Protein AF-A0AAD6P4M3-F1 (afdb_monomer)

Organism: NCBI:txid889485

Solvent-accessible surface area (backbone atoms only — not comparable to full-atom values): 11064 Å² total; per-residue (Å²): 114,67,67,62,54,52,53,52,53,38,69,72,50,82,44,98,56,41,86,47,61,73,49,72,47,80,55,94,91,50,79,46,81,41,59,78,86,68,90,78,68,51,70,60,36,45,69,75,36,91,44,28,85,70,54,80,66,44,72,70,54,47,51,52,50,53,53,39,46,52,58,30,56,60,67,68,49,65,73,91,46,72,86,69,68,59,66,70,59,52,52,42,50,51,54,53,49,50,44,60,64,42,91,52,71,90,71,33,66,52,76,67,53,48,50,42,50,67,72,56,78,44,61,66,62,52,51,52,60,75,65,32,71,93,75,47,77,77,77,84,74,81,86,83,70,96,76,88,78,82,81,84,80,89,74,82,83,72,93,75,76,97,73,91,81,88,80,90,132

InterPro domains:
  IPR001245 Serine-threonine/tyrosine-protein kinase, catalytic domain [PF07714] (2-78)
  IPR011009 Protein kinase-like domain superfamily [SSF56112] (2-79)
  IPR047117 Proline-rich receptor-like protein kinase PERK1-13-like [PTHR47982] (2-76)

Foldseek 3Di:
DVLVVVCVLLQVFDDPLDWHWPDWDDPDPDTGTDTDDDPVDDPLCCCPNPNVVVPPCDPVNVVVNVVSVVVRVCSSPDVVCVSVDDPVLVLLVVLLVDQCPDPDPVSRDDPVVSVCSNVVVCVPVSVVSVVDPVPDNDPPDPPPDDDDDDPDDPDDPDDDDDDDDDDDD

Secondary structure (DSSP, 8-state):
-HHHHHHHHHHH---TTSPPEEEEE-STT--EEEE---TT--HHHHHTSTTGGGT-S-HHHHHHHHHHHHHHHHTTS-GGGTT-S-HHHHHHHHHHHHHHT-SSGGGSPPHHHHHHHHHT--HHHHHHHHT-TTSSPPP------------------------------

Nearest PDB structures (foldseek):
  3qgw-assembly2_B  TM=8.856E-01  e=4.074E-02  Homo sapiens
  2zva-assembly1_A  TM=7.979E-01  e=1.456E-01  Mus musculus
  4eqm-assembly3_C  TM=8.310E-01  e=4.372E-01  Staphylococcus aureus subsp. aureus N315
  6bke-assembly1_A  TM=5.263E-01  e=3.425E-02  Homo sapiens
  7n4r-assembly1_A  TM=5.397E-01  e=6.109E-02  Homo sapiens

Structure (mmCIF, N/CA/C/O backbone):
data_AF-A0AAD6P4M3-F1
#
_entry.id   AF-A0AAD6P4M3-F1
#
loop_
_atom_site.group_PDB
_atom_site.id
_atom_site.type_symbol
_atom_site.label_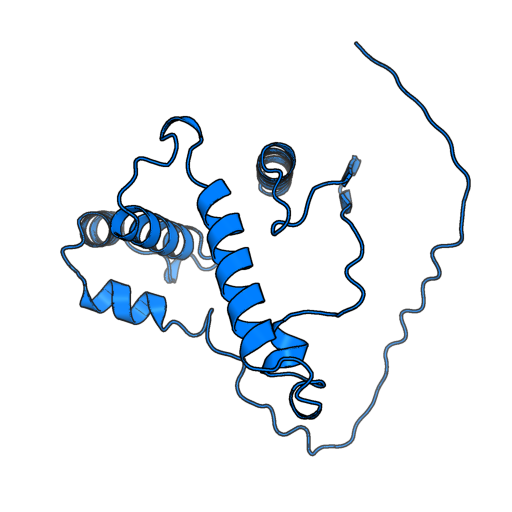atom_id
_atom_site.label_alt_id
_atom_site.label_comp_id
_atom_site.label_asym_id
_atom_site.label_entity_id
_atom_site.label_seq_id
_atom_site.pdbx_PDB_ins_code
_atom_site.Cartn_x
_atom_site.Cartn_y
_atom_site.Cartn_z
_atom_site.occupancy
_atom_site.B_iso_or_equiv
_atom_site.auth_seq_id
_atom_site.auth_comp_id
_atom_site.auth_asym_id
_atom_site.auth_atom_id
_atom_site.pdbx_PDB_model_num
ATOM 1 N N . MET A 1 1 ? -7.870 -14.567 14.364 1.00 59.72 1 MET A N 1
ATOM 2 C CA . MET A 1 1 ? -8.459 -13.212 14.262 1.00 59.72 1 MET A CA 1
ATOM 3 C C . MET A 1 1 ? -7.972 -12.513 12.998 1.00 59.72 1 MET A C 1
ATOM 5 O O . MET A 1 1 ? -8.803 -11.966 12.292 1.00 59.72 1 MET A O 1
ATOM 9 N N . GLU A 1 2 ? -6.683 -12.624 12.667 1.00 80.88 2 GLU A N 1
ATOM 10 C CA . GLU A 1 2 ? -6.036 -12.012 11.488 1.00 80.88 2 GLU A CA 1
ATOM 11 C C . GLU A 1 2 ? -6.797 -12.206 10.167 1.00 80.88 2 GLU A C 1
ATOM 13 O O . GLU A 1 2 ? -7.164 -11.221 9.539 1.00 80.88 2 GLU A O 1
ATOM 18 N N . PHE A 1 3 ? -7.166 -13.442 9.809 1.00 88.38 3 PHE A N 1
ATOM 19 C CA . PHE A 1 3 ? -7.888 -13.707 8.554 1.00 88.38 3 PHE A CA 1
ATOM 20 C C . PHE A 1 3 ? -9.223 -12.954 8.417 1.00 88.38 3 PHE A C 1
ATOM 22 O O . PHE A 1 3 ? -9.560 -12.466 7.345 1.00 88.38 3 PHE A O 1
ATOM 29 N N . ALA A 1 4 ? -10.010 -12.866 9.494 1.00 87.12 4 ALA A N 1
ATOM 30 C CA . ALA A 1 4 ? -11.318 -12.211 9.436 1.00 87.12 4 ALA A CA 1
ATOM 31 C C . ALA A 1 4 ? -11.175 -10.698 9.217 1.00 87.12 4 ALA A C 1
ATOM 33 O O . ALA A 1 4 ? -11.942 -10.115 8.456 1.00 87.12 4 ALA A O 1
ATOM 34 N N . VAL A 1 5 ? -10.166 -10.093 9.851 1.00 86.81 5 VAL A N 1
ATOM 35 C CA . VAL A 1 5 ? -9.824 -8.677 9.673 1.00 86.81 5 VAL A CA 1
ATOM 36 C C . VAL A 1 5 ? -9.345 -8.424 8.246 1.00 86.81 5 VAL A C 1
ATOM 38 O O . VAL A 1 5 ? -9.808 -7.486 7.603 1.00 86.81 5 VAL A O 1
ATOM 41 N N . GLU A 1 6 ? -8.470 -9.282 7.723 1.00 87.31 6 GLU A N 1
ATOM 42 C CA . GLU A 1 6 ? -7.967 -9.170 6.355 1.00 87.31 6 GLU A CA 1
ATOM 43 C C . GLU A 1 6 ? -9.099 -9.256 5.322 1.00 87.31 6 GLU A C 1
ATOM 45 O O . GLU A 1 6 ? -9.220 -8.380 4.466 1.00 87.31 6 GLU A O 1
ATOM 50 N N . VAL A 1 7 ? -9.992 -10.246 5.445 1.00 91.12 7 VAL A N 1
ATOM 51 C CA . VAL A 1 7 ? -11.167 -10.379 4.568 1.00 91.12 7 VAL A CA 1
ATOM 52 C C . VAL A 1 7 ? -12.086 -9.160 4.670 1.00 91.12 7 VAL A C 1
ATOM 54 O O . VAL A 1 7 ? -12.571 -8.686 3.643 1.00 91.12 7 VAL A O 1
ATOM 57 N N . GLU A 1 8 ? -12.320 -8.627 5.873 1.00 88.38 8 GLU A N 1
ATOM 58 C CA . GLU A 1 8 ? -13.140 -7.425 6.054 1.00 88.38 8 GLU A CA 1
ATOM 59 C C . GLU A 1 8 ? -12.532 -6.214 5.332 1.00 88.38 8 GLU A C 1
ATOM 61 O O . GLU A 1 8 ? -13.237 -5.517 4.599 1.00 88.38 8 GLU A O 1
ATOM 66 N N . ILE A 1 9 ? -11.230 -5.975 5.499 1.00 83.62 9 ILE A N 1
ATOM 67 C CA . ILE A 1 9 ? -10.528 -4.855 4.860 1.00 83.62 9 ILE A CA 1
ATOM 68 C C . ILE A 1 9 ? -10.567 -5.013 3.335 1.00 83.62 9 ILE A C 1
ATOM 70 O O . ILE A 1 9 ? -11.014 -4.106 2.628 1.00 83.62 9 ILE A O 1
ATOM 74 N N . LEU A 1 10 ? -10.177 -6.185 2.827 1.00 87.50 10 LEU A N 1
ATOM 75 C CA . LEU A 1 10 ? -10.141 -6.479 1.393 1.00 87.50 10 LEU A CA 1
ATOM 76 C C . LEU A 1 10 ? -11.530 -6.431 0.732 1.00 87.50 10 LEU A C 1
ATOM 78 O O . LEU A 1 10 ? -11.636 -6.145 -0.460 1.00 87.50 10 LEU A O 1
ATOM 82 N N . ALA A 1 11 ? -12.607 -6.687 1.480 1.00 86.62 11 ALA A N 1
ATOM 83 C CA . ALA A 1 11 ? -13.974 -6.587 0.971 1.00 86.62 11 ALA A CA 1
ATOM 84 C C . ALA A 1 11 ? -14.470 -5.137 0.831 1.00 86.62 11 ALA A C 1
ATOM 86 O O . ALA A 1 11 ? -15.355 -4.868 0.011 1.00 86.62 11 ALA A O 1
ATOM 87 N N . ARG A 1 12 ? -13.934 -4.207 1.633 1.00 83.75 12 ARG A N 1
ATOM 88 C CA . ARG A 1 12 ? -14.386 -2.806 1.689 1.00 83.75 12 ARG A CA 1
ATOM 89 C C . ARG A 1 12 ? -13.692 -1.919 0.664 1.00 83.75 12 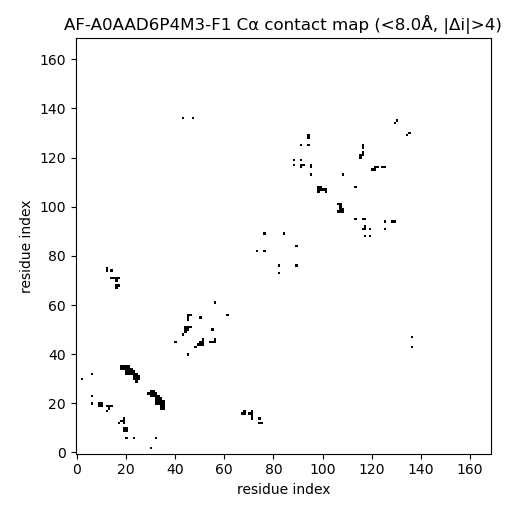ARG A C 1
ATOM 91 O O . ARG A 1 12 ? -14.287 -0.935 0.231 1.00 83.75 12 ARG A O 1
ATOM 98 N N . VAL A 1 13 ? -12.475 -2.268 0.262 1.00 82.75 13 VAL A N 1
ATOM 99 C CA . VAL A 1 13 ? -11.651 -1.435 -0.615 1.00 82.75 13 VAL A CA 1
ATOM 100 C C . VAL A 1 13 ? -11.727 -1.933 -2.057 1.00 82.75 13 VAL A C 1
ATOM 102 O O . VAL A 1 13 ? -11.485 -3.104 -2.342 1.00 82.75 13 VAL A O 1
ATOM 105 N N . ARG A 1 14 ? -12.063 -1.039 -2.994 1.00 84.50 14 ARG A N 1
ATOM 106 C CA . ARG A 1 14 ? -12.084 -1.336 -4.433 1.00 84.50 14 ARG A CA 1
ATOM 107 C C . ARG A 1 14 ? -11.422 -0.212 -5.209 1.00 84.50 14 ARG A C 1
ATOM 109 O O . ARG A 1 14 ? -12.009 0.849 -5.382 1.00 84.50 14 ARG A O 1
ATOM 116 N N . HIS A 1 15 ? -10.230 -0.476 -5.727 1.00 88.69 15 HIS A N 1
ATOM 117 C CA . HIS A 1 15 ? -9.477 0.487 -6.520 1.00 88.69 15 HIS A CA 1
ATOM 118 C C . HIS A 1 15 ? -8.764 -0.212 -7.680 1.00 88.69 15 HIS A C 1
ATOM 120 O O . HIS A 1 15 ? -8.329 -1.351 -7.547 1.00 88.69 15 HIS A O 1
ATOM 126 N N . LYS A 1 16 ? -8.599 0.476 -8.816 1.00 89.50 16 LYS A N 1
ATOM 127 C CA . LYS A 1 16 ? -7.938 -0.077 -10.018 1.00 89.50 16 LYS A CA 1
ATOM 128 C C . LYS A 1 16 ? -6.468 -0.471 -9.778 1.00 89.50 16 LYS A C 1
ATOM 130 O O . LYS A 1 16 ? -5.928 -1.292 -10.508 1.00 89.50 16 LYS A O 1
ATOM 135 N N . ASN A 1 17 ? -5.830 0.132 -8.772 1.00 90.25 17 ASN A N 1
ATOM 136 C CA . ASN A 1 17 ? -4.445 -0.130 -8.365 1.00 90.25 17 ASN A CA 1
ATOM 137 C C . ASN A 1 17 ? -4.333 -0.892 -7.036 1.00 90.25 17 ASN A C 1
ATOM 139 O O . ASN A 1 17 ? -3.251 -0.941 -6.463 1.00 90.25 17 ASN A O 1
ATOM 143 N N . LEU A 1 18 ? -5.430 -1.472 -6.541 1.00 88.62 18 LEU A N 1
ATOM 144 C CA . LEU A 1 18 ? -5.414 -2.373 -5.391 1.00 88.62 18 LEU A CA 1
ATOM 145 C C . LEU A 1 18 ? -5.977 -3.733 -5.790 1.00 88.62 18 LEU A C 1
ATOM 147 O O . LEU A 1 18 ? -6.936 -3.835 -6.559 1.00 88.62 18 LEU A O 1
ATOM 151 N N . LEU A 1 19 ? -5.375 -4.790 -5.252 1.00 88.00 19 LEU A N 1
ATOM 152 C CA . LEU A 1 19 ? -5.836 -6.145 -5.498 1.00 88.00 19 LEU A CA 1
ATOM 153 C C . LEU A 1 19 ? -7.242 -6.312 -4.915 1.00 88.00 19 LEU A C 1
ATOM 155 O O . LEU A 1 19 ? -7.457 -6.144 -3.718 1.00 88.00 19 LEU A O 1
ATOM 159 N N . SER A 1 20 ? -8.207 -6.616 -5.777 1.00 86.12 20 SER A N 1
ATOM 160 C CA . SER A 1 20 ? -9.605 -6.755 -5.375 1.00 86.12 20 SER A CA 1
ATOM 161 C C . SER A 1 20 ? -9.913 -8.192 -4.962 1.00 86.12 20 SER A C 1
ATOM 163 O O . SER A 1 20 ? -9.635 -9.135 -5.708 1.00 86.12 20 SER A O 1
ATOM 165 N N . LEU A 1 21 ? -10.549 -8.356 -3.801 1.00 91.56 21 LEU A N 1
ATOM 166 C CA . LEU A 1 21 ? -11.041 -9.648 -3.333 1.00 91.56 21 LEU A CA 1
ATOM 167 C C . LEU A 1 21 ? -12.114 -10.197 -4.283 1.00 91.56 21 LEU A C 1
ATOM 169 O O . LEU A 1 21 ? -13.130 -9.543 -4.532 1.00 91.56 21 LEU A O 1
ATOM 173 N N . ARG A 1 22 ? -11.919 -11.423 -4.779 1.00 91.62 22 ARG A N 1
ATOM 174 C CA . ARG A 1 22 ? -12.935 -12.172 -5.538 1.00 91.62 22 ARG A CA 1
ATOM 175 C C . ARG A 1 22 ? -13.770 -13.074 -4.634 1.00 91.62 22 ARG A C 1
ATOM 177 O O . ARG A 1 22 ? -14.967 -13.219 -4.872 1.00 91.62 22 ARG A O 1
ATOM 184 N N . GLY A 1 23 ? -13.159 -13.656 -3.606 1.00 93.81 23 GLY A N 1
ATOM 185 C CA . GLY A 1 23 ? -13.831 -14.514 -2.633 1.00 93.81 23 GLY A CA 1
ATOM 186 C C . GLY A 1 23 ? -12.877 -15.005 -1.551 1.00 93.81 23 GLY A C 1
ATOM 187 O O . GLY A 1 23 ? -11.682 -14.734 -1.602 1.00 93.81 23 GLY A O 1
ATOM 188 N N . TYR A 1 24 ? -13.402 -15.732 -0.571 1.00 95.25 24 TYR A N 1
ATOM 189 C CA . TYR A 1 24 ? -12.606 -16.344 0.488 1.00 95.25 24 TYR A CA 1
ATOM 190 C C . TYR A 1 24 ? -13.208 -17.698 0.889 1.00 95.25 24 TYR A C 1
ATOM 192 O O . TYR A 1 24 ? -14.405 -17.921 0.700 1.00 95.25 24 TYR A O 1
ATOM 200 N N . CYS A 1 25 ? -12.387 -18.588 1.445 1.00 94.06 25 CYS A N 1
ATOM 201 C CA . CYS A 1 25 ? -12.818 -19.834 2.078 1.00 94.06 25 CYS A CA 1
ATOM 202 C C . CYS A 1 25 ? -12.411 -19.822 3.553 1.00 94.06 25 CYS A C 1
ATOM 204 O O . CYS A 1 25 ? -11.271 -19.492 3.885 1.00 94.06 25 CYS A O 1
ATOM 206 N N . ALA A 1 26 ? -13.351 -20.178 4.427 1.00 93.81 26 ALA A N 1
ATOM 207 C CA . ALA A 1 26 ? -13.139 -20.299 5.863 1.00 93.81 26 ALA A CA 1
ATOM 208 C C . ALA A 1 26 ? -13.842 -21.558 6.387 1.00 93.81 26 ALA A C 1
ATOM 210 O O . ALA A 1 26 ? -14.829 -21.472 7.118 1.00 93.81 26 ALA A O 1
ATOM 211 N N . GLU A 1 27 ? -13.353 -22.727 5.977 1.00 93.56 27 GLU A N 1
ATOM 212 C CA . GLU A 1 27 ? -13.889 -24.026 6.386 1.00 93.56 27 GLU A CA 1
ATOM 213 C C . GLU A 1 27 ? -12.885 -24.757 7.286 1.00 93.56 27 GLU A C 1
ATOM 215 O O . GLU A 1 27 ? -11.707 -24.887 6.962 1.00 93.56 27 GLU A O 1
ATOM 220 N N . GLY A 1 28 ? -13.325 -25.194 8.470 1.00 91.50 28 GLY A N 1
ATOM 221 C CA . GLY A 1 28 ? -12.452 -25.859 9.443 1.00 91.50 28 GLY A CA 1
ATOM 222 C C . GLY A 1 28 ? -11.208 -25.028 9.795 1.00 91.50 28 GLY A C 1
ATOM 223 O O . GLY A 1 28 ? -11.318 -23.915 10.324 1.00 91.50 28 GLY A O 1
ATOM 224 N N . GLN A 1 29 ? -10.025 -25.577 9.501 1.00 90.50 29 GLN A N 1
ATOM 225 C CA . GLN A 1 29 ? -8.725 -24.912 9.682 1.00 90.50 29 GLN A CA 1
ATOM 226 C C . GLN A 1 29 ? -8.221 -24.202 8.416 1.00 90.50 29 GLN A C 1
ATOM 228 O O . GLN A 1 29 ? -7.242 -23.464 8.484 1.00 90.50 29 GLN A O 1
ATOM 233 N N . GLU A 1 30 ? -8.885 -24.375 7.275 1.00 92.25 30 GLU A N 1
ATOM 234 C CA . GLU A 1 30 ? -8.456 -23.781 6.013 1.00 92.25 30 GLU A CA 1
ATOM 235 C C . GLU A 1 30 ? -8.872 -22.311 5.929 1.00 92.25 30 GLU A C 1
ATOM 237 O O . GLU A 1 30 ? -9.969 -21.913 6.344 1.00 92.25 30 GLU A O 1
ATOM 242 N N . ARG A 1 31 ? -7.960 -21.481 5.422 1.00 93.50 31 ARG A N 1
ATOM 243 C CA . ARG A 1 31 ? -8.115 -20.030 5.287 1.00 93.50 31 ARG A CA 1
ATOM 244 C C . ARG A 1 31 ? -7.543 -19.618 3.938 1.00 93.50 31 ARG A C 1
ATOM 246 O O . ARG A 1 31 ? -6.330 -19.530 3.788 1.00 93.50 31 ARG A O 1
ATOM 253 N N . LEU A 1 32 ? -8.414 -19.411 2.953 1.00 94.50 32 LEU A N 1
ATOM 254 C CA . LEU A 1 32 ? -8.013 -19.068 1.586 1.00 94.50 32 LEU A CA 1
ATOM 255 C C . LEU A 1 32 ? -8.609 -17.727 1.175 1.00 94.50 32 LEU A C 1
ATOM 257 O O . LEU A 1 32 ? -9.777 -17.450 1.449 1.00 94.50 32 LEU A O 1
ATOM 261 N N . ILE A 1 33 ? -7.817 -16.926 0.470 1.00 93.62 33 ILE A N 1
ATOM 262 C CA . ILE A 1 33 ? -8.232 -15.665 -0.144 1.00 93.62 33 ILE A CA 1
ATOM 263 C C . ILE A 1 33 ? -8.061 -15.818 -1.652 1.00 93.62 33 ILE A C 1
ATOM 265 O O . ILE A 1 33 ? -7.007 -16.231 -2.127 1.00 93.62 33 ILE A O 1
ATOM 269 N N . VAL A 1 34 ? -9.111 -15.501 -2.404 1.00 94.56 34 VAL A N 1
ATOM 270 C CA . VAL A 1 34 ? -9.146 -15.621 -3.861 1.00 94.56 34 VAL A CA 1
ATOM 271 C C . VAL A 1 34 ? -9.145 -14.227 -4.472 1.00 94.56 34 VAL A C 1
ATOM 273 O O . VAL A 1 34 ? -10.020 -13.408 -4.181 1.00 94.56 34 VAL A O 1
ATOM 276 N N . TYR A 1 35 ? -8.187 -13.976 -5.355 1.00 91.69 35 TYR A N 1
ATOM 277 C CA . TYR A 1 35 ? -8.005 -12.726 -6.089 1.00 91.69 35 TYR A CA 1
ATOM 278 C C . TYR A 1 35 ? -7.675 -13.006 -7.559 1.00 91.69 35 TYR A C 1
ATOM 280 O O . TYR A 1 35 ? -7.514 -14.156 -7.969 1.00 91.69 35 TYR A O 1
ATOM 288 N N . ASP A 1 36 ? -7.614 -11.949 -8.367 1.00 89.19 36 ASP A N 1
ATOM 289 C CA . ASP A 1 36 ? -7.226 -12.069 -9.770 1.00 89.19 36 ASP A CA 1
ATOM 290 C C . ASP A 1 36 ? -5.759 -12.467 -9.917 1.00 89.19 36 ASP A C 1
ATOM 292 O O . ASP A 1 36 ? -4.876 -11.887 -9.284 1.00 89.19 36 ASP A O 1
ATOM 296 N N . TYR A 1 37 ? -5.501 -13.441 -10.789 1.00 88.94 37 TYR A N 1
ATOM 297 C CA . TYR A 1 37 ? -4.143 -13.854 -11.111 1.00 88.94 37 TYR A CA 1
ATOM 298 C C . TYR A 1 37 ? -3.383 -12.724 -11.816 1.00 88.94 37 TYR A C 1
ATOM 300 O O . TYR A 1 37 ? -3.863 -12.159 -12.801 1.00 88.94 37 TYR A O 1
ATOM 308 N N . MET A 1 38 ? -2.177 -12.429 -11.328 1.00 89.50 38 MET A N 1
ATOM 309 C CA . MET A 1 38 ? -1.288 -11.406 -11.877 1.00 89.50 38 MET A CA 1
ATOM 310 C C . MET A 1 38 ? -0.137 -12.086 -12.639 1.00 89.50 38 MET A C 1
ATOM 312 O O . MET A 1 38 ? 0.829 -12.518 -12.012 1.00 89.50 38 MET A O 1
ATOM 316 N N . PRO A 1 39 ? -0.206 -12.196 -13.981 1.00 89.50 39 PRO A N 1
ATOM 317 C CA . PRO A 1 39 ? 0.751 -12.989 -14.764 1.00 89.50 39 PRO A CA 1
ATOM 318 C C . PRO A 1 39 ? 2.152 -12.369 -14.838 1.00 89.50 39 PRO A C 1
ATOM 320 O O . PRO A 1 39 ? 3.127 -13.068 -15.086 1.00 89.50 39 PRO A O 1
ATOM 323 N N . ASN A 1 40 ? 2.267 -11.059 -14.613 1.00 88.69 40 ASN A N 1
ATOM 324 C CA . ASN A 1 40 ? 3.511 -10.307 -14.784 1.00 88.69 40 ASN A CA 1
ATOM 325 C C . ASN A 1 40 ? 4.369 -10.278 -13.514 1.00 88.69 40 ASN A C 1
ATOM 327 O O . ASN A 1 40 ? 5.081 -9.305 -13.298 1.00 88.69 40 ASN A O 1
ATOM 331 N N . LEU A 1 41 ? 4.289 -11.303 -12.662 1.00 88.12 41 LEU A N 1
ATOM 332 C CA . LEU A 1 41 ? 5.032 -11.399 -11.400 1.00 88.12 41 LEU A CA 1
ATOM 333 C C . LEU A 1 41 ? 4.937 -10.120 -10.537 1.00 88.12 41 LEU A C 1
ATOM 335 O O . LEU A 1 41 ? 4.031 -9.296 -10.672 1.00 88.12 41 LEU A O 1
ATOM 339 N N . SER A 1 42 ? 5.864 -9.975 -9.591 1.00 90.56 42 SER A N 1
ATOM 340 C CA . SER A 1 42 ? 5.930 -8.811 -8.715 1.00 90.56 42 SER A CA 1
ATOM 341 C C . SER A 1 42 ? 6.711 -7.658 -9.352 1.00 90.56 42 SER A C 1
ATOM 343 O O . SER A 1 42 ? 7.591 -7.851 -10.200 1.00 90.56 42 SER A O 1
ATOM 345 N N . LEU A 1 43 ? 6.445 -6.441 -8.875 1.00 90.94 43 LEU A N 1
ATOM 346 C CA . LEU A 1 43 ? 7.256 -5.272 -9.213 1.00 90.94 43 LEU A CA 1
ATOM 347 C C . LEU A 1 43 ? 8.715 -5.451 -8.756 1.00 90.94 43 LEU A C 1
ATOM 349 O O . LEU A 1 43 ? 9.630 -5.054 -9.474 1.00 90.94 43 LEU A O 1
ATOM 353 N N . LEU A 1 44 ? 8.937 -6.119 -7.617 1.00 88.38 44 LEU A N 1
ATOM 354 C CA . LEU A 1 44 ? 10.271 -6.467 -7.123 1.00 88.38 44 LEU A CA 1
ATOM 355 C C . LEU A 1 44 ? 11.042 -7.302 -8.156 1.00 88.38 44 LEU A C 1
ATOM 357 O O . LEU A 1 44 ? 12.188 -6.986 -8.459 1.00 88.38 44 LEU A O 1
ATOM 361 N N . SER A 1 45 ? 10.396 -8.301 -8.768 1.00 88.62 45 SER A N 1
ATOM 362 C CA . SER A 1 45 ? 11.002 -9.150 -9.804 1.00 88.62 45 SER A CA 1
ATOM 363 C C . SER A 1 45 ? 11.490 -8.346 -11.016 1.00 88.62 45 SER A C 1
ATOM 365 O O . SER A 1 45 ? 12.515 -8.689 -11.600 1.00 88.62 45 SER A O 1
ATOM 367 N N . HIS A 1 46 ? 10.788 -7.263 -11.361 1.00 88.56 46 HIS A N 1
ATOM 368 C CA . HIS A 1 46 ? 11.095 -6.403 -12.508 1.00 88.56 46 HIS A CA 1
ATOM 369 C C . HIS A 1 46 ? 12.073 -5.268 -12.193 1.00 88.56 46 HIS A C 1
ATOM 371 O O . HIS A 1 46 ? 12.739 -4.768 -13.095 1.00 88.56 46 HIS A O 1
ATOM 377 N N . LEU A 1 47 ? 12.144 -4.818 -10.939 1.00 86.56 47 LEU A N 1
ATOM 378 C CA . LEU A 1 47 ? 13.056 -3.749 -10.529 1.00 86.56 47 LEU A CA 1
ATOM 379 C C . LEU A 1 47 ? 14.396 -4.286 -10.022 1.00 86.56 47 LEU A C 1
ATOM 381 O O . LEU A 1 47 ? 15.426 -3.670 -10.284 1.00 86.56 47 LEU A O 1
ATOM 385 N N . HIS A 1 48 ? 14.372 -5.418 -9.316 1.00 84.44 48 HIS A N 1
ATOM 386 C CA . HIS A 1 48 ? 15.506 -5.945 -8.550 1.00 84.44 48 HIS A CA 1
ATOM 387 C C . HIS A 1 48 ? 15.712 -7.463 -8.687 1.00 84.44 48 HIS A C 1
ATOM 389 O O . HIS A 1 48 ? 16.702 -7.977 -8.181 1.00 84.44 48 HIS A O 1
ATOM 395 N N . GLY A 1 49 ? 14.798 -8.192 -9.334 1.00 83.12 49 GLY A N 1
ATOM 396 C CA . GLY A 1 49 ? 14.888 -9.647 -9.487 1.00 83.12 49 GLY A CA 1
ATOM 397 C C . GLY A 1 49 ? 15.338 -10.102 -10.875 1.00 83.12 49 GLY A C 1
ATOM 398 O O . GLY A 1 49 ? 15.979 -9.358 -11.619 1.00 83.12 49 GLY A O 1
ATOM 399 N N . GLN A 1 50 ? 14.946 -11.332 -11.224 1.00 84.06 50 GLN A N 1
ATOM 400 C CA . GLN A 1 50 ? 15.295 -12.040 -12.464 1.00 84.06 50 GLN A CA 1
ATOM 401 C C . GLN A 1 50 ? 15.096 -11.199 -13.739 1.00 84.06 50 GLN A C 1
ATOM 403 O O . GLN A 1 50 ? 15.886 -11.307 -14.669 1.00 84.06 50 GLN A O 1
ATOM 408 N N . HIS A 1 51 ? 14.064 -10.348 -13.782 1.00 82.94 51 HIS A N 1
ATOM 409 C CA . HIS A 1 51 ? 13.696 -9.581 -14.980 1.00 82.94 51 HIS A CA 1
ATOM 410 C C . HIS A 1 51 ? 14.250 -8.146 -14.974 1.00 82.94 51 HIS A C 1
ATOM 412 O O . HIS A 1 51 ? 13.943 -7.355 -15.865 1.00 82.94 51 HIS A O 1
ATOM 418 N N . SER A 1 52 ? 15.058 -7.771 -13.976 1.00 83.56 52 SER A N 1
ATOM 419 C CA . SER A 1 52 ? 15.634 -6.420 -13.889 1.00 83.56 52 SER A CA 1
ATOM 420 C C . SER A 1 52 ? 16.564 -6.100 -15.064 1.00 83.56 52 SER A C 1
ATOM 422 O O . SER A 1 52 ? 16.525 -4.988 -15.593 1.00 83.56 52 SER A O 1
ATOM 424 N N . ALA A 1 53 ? 17.328 -7.093 -15.533 1.00 83.38 53 ALA A N 1
ATOM 425 C CA . ALA A 1 53 ? 18.227 -6.972 -16.682 1.00 83.38 53 ALA A CA 1
ATOM 426 C C . ALA A 1 53 ? 17.487 -6.759 -18.015 1.00 83.38 53 ALA A C 1
ATOM 428 O O . ALA A 1 53 ? 18.044 -6.178 -18.944 1.00 83.38 53 ALA A O 1
ATOM 429 N N . GLU A 1 54 ? 16.223 -7.183 -18.107 1.00 83.88 54 GLU A N 1
ATOM 430 C CA . GLU A 1 54 ? 15.397 -7.016 -19.308 1.00 83.88 54 GLU A CA 1
ATOM 431 C C . GLU A 1 54 ? 14.908 -5.569 -19.488 1.00 83.88 54 GLU A C 1
ATOM 433 O O . GLU A 1 54 ? 14.383 -5.219 -20.544 1.00 83.88 54 GLU A O 1
ATOM 438 N N . CYS A 1 55 ? 15.074 -4.708 -18.471 1.00 73.81 55 CYS A N 1
ATOM 439 C CA . CYS A 1 55 ? 14.733 -3.282 -18.512 1.00 73.81 55 CYS A CA 1
ATOM 440 C C . CYS A 1 55 ? 13.305 -2.979 -19.027 1.00 73.81 55 CYS A C 1
ATOM 442 O O . CYS A 1 55 ? 13.045 -1.901 -19.562 1.00 73.81 55 CYS A O 1
ATOM 444 N N . LEU A 1 56 ? 12.348 -3.897 -18.826 1.00 81.50 56 LEU A N 1
ATOM 445 C CA . LEU A 1 56 ? 10.967 -3.789 -19.335 1.00 81.50 56 LEU A CA 1
ATOM 446 C C . LEU A 1 56 ? 10.170 -2.617 -18.731 1.00 81.50 56 LEU A C 1
ATOM 448 O O 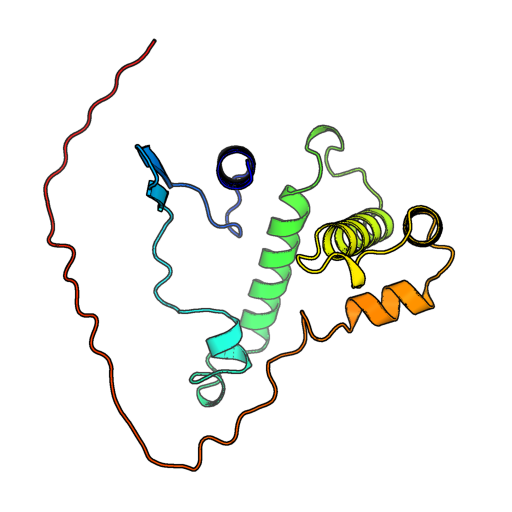. LEU A 1 56 ? 9.138 -2.201 -19.276 1.00 81.50 56 LEU A O 1
ATOM 452 N N . LEU A 1 57 ? 10.635 -2.091 -17.596 1.00 86.88 57 LEU A N 1
ATOM 453 C CA . LEU A 1 57 ? 10.074 -0.932 -16.910 1.00 86.88 57 LEU A CA 1
ATOM 454 C C . LEU A 1 57 ? 10.932 0.305 -17.176 1.00 86.88 57 LEU A C 1
ATOM 456 O O . LEU A 1 57 ? 11.773 0.682 -16.353 1.00 86.88 57 LEU A O 1
ATOM 460 N N . ASP A 1 58 ? 10.695 0.948 -18.318 1.00 85.56 58 ASP A N 1
ATOM 461 C CA . ASP A 1 58 ? 11.245 2.270 -18.612 1.00 85.56 58 ASP A CA 1
ATOM 462 C C . ASP A 1 58 ? 10.741 3.334 -17.615 1.00 85.56 58 ASP A C 1
ATOM 464 O O . ASP A 1 58 ? 9.806 3.120 -16.835 1.00 85.56 58 ASP A O 1
ATOM 468 N N . TRP A 1 59 ? 11.372 4.511 -17.619 1.00 85.88 59 TRP A N 1
ATOM 469 C CA . TRP A 1 59 ? 11.042 5.578 -16.669 1.00 85.88 59 TRP A CA 1
ATOM 470 C C . TRP A 1 59 ? 9.561 5.979 -16.707 1.00 85.88 59 TRP A C 1
ATOM 472 O O . TRP A 1 59 ? 8.936 6.187 -15.666 1.00 85.88 59 TRP A O 1
ATOM 482 N N . LYS A 1 60 ? 8.968 6.032 -17.904 1.00 87.75 60 LYS A N 1
ATOM 483 C CA . LYS A 1 60 ? 7.560 6.394 -18.083 1.00 87.75 60 LYS A CA 1
ATOM 484 C C . LYS A 1 60 ? 6.628 5.369 -17.428 1.00 87.75 60 LYS A C 1
ATOM 486 O O . LYS A 1 60 ? 5.681 5.756 -16.736 1.00 87.75 60 LYS A O 1
ATOM 491 N N . ARG A 1 61 ? 6.894 4.072 -17.607 1.00 89.56 61 ARG A N 1
ATOM 492 C CA . ARG A 1 61 ? 6.150 2.988 -16.950 1.00 89.56 61 ARG A CA 1
ATOM 493 C C . ARG A 1 61 ? 6.335 3.024 -15.4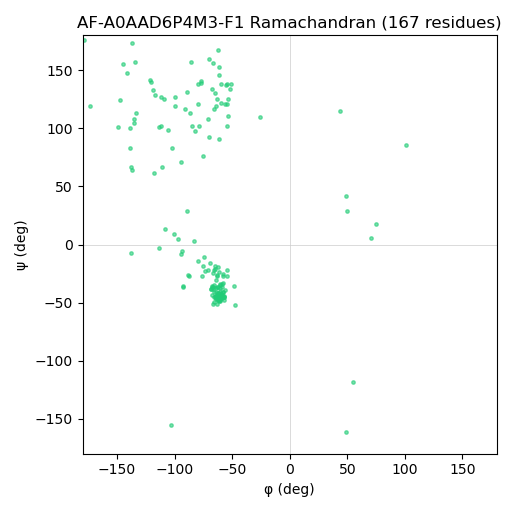39 1.00 89.56 61 ARG A C 1
ATOM 495 O O . ARG A 1 61 ? 5.342 2.943 -14.724 1.00 89.56 61 ARG A O 1
ATOM 502 N N . ARG A 1 62 ? 7.564 3.228 -14.950 1.00 89.00 62 ARG A N 1
ATOM 503 C CA . ARG A 1 62 ? 7.846 3.370 -13.509 1.00 89.00 62 ARG A CA 1
ATOM 504 C C . ARG A 1 62 ? 7.049 4.510 -12.885 1.00 89.00 62 ARG A C 1
ATOM 506 O O . ARG A 1 62 ? 6.430 4.309 -11.848 1.00 89.00 62 ARG A O 1
ATOM 513 N N . MET A 1 63 ? 6.998 5.665 -13.546 1.00 89.88 63 MET A N 1
ATOM 514 C CA . MET A 1 63 ? 6.221 6.806 -13.064 1.00 89.88 63 MET A CA 1
ATOM 515 C C . MET A 1 63 ? 4.719 6.503 -13.029 1.00 89.88 63 MET A C 1
ATOM 517 O O . MET A 1 63 ? 4.042 6.829 -12.062 1.00 89.88 63 MET A O 1
ATOM 521 N N . THR A 1 64 ? 4.202 5.813 -14.049 1.00 92.12 64 THR A N 1
ATOM 522 C CA . THR A 1 64 ? 2.792 5.387 -14.085 1.00 92.12 64 THR A CA 1
ATOM 523 C C . THR A 1 64 ? 2.464 4.428 -12.937 1.00 92.12 64 THR A C 1
ATOM 525 O O . THR A 1 64 ? 1.423 4.565 -12.301 1.00 92.12 64 THR A O 1
ATOM 528 N N . ILE A 1 65 ? 3.362 3.480 -12.647 1.00 91.69 65 ILE A N 1
ATOM 529 C CA . ILE A 1 65 ? 3.223 2.546 -11.524 1.00 91.69 65 ILE A CA 1
ATOM 530 C C . ILE A 1 65 ? 3.263 3.302 -10.194 1.00 91.69 65 ILE A C 1
ATOM 532 O O . ILE A 1 65 ? 2.389 3.089 -9.364 1.00 91.69 65 ILE A O 1
ATOM 536 N N . ALA A 1 66 ? 4.222 4.212 -10.007 1.00 88.31 66 ALA A N 1
ATOM 537 C CA . ALA A 1 66 ? 4.351 4.999 -8.782 1.00 88.31 66 ALA A CA 1
ATOM 538 C C . ALA A 1 66 ? 3.095 5.841 -8.500 1.00 88.31 66 ALA A C 1
ATOM 540 O O . ALA A 1 66 ? 2.573 5.806 -7.388 1.00 88.31 66 ALA A O 1
ATOM 541 N N . ILE A 1 67 ? 2.572 6.533 -9.518 1.00 87.31 67 ILE A N 1
ATOM 542 C CA . ILE A 1 67 ? 1.329 7.309 -9.409 1.00 87.31 67 ILE A CA 1
ATOM 543 C C . ILE A 1 67 ? 0.148 6.389 -9.080 1.00 87.31 67 ILE A C 1
ATOM 545 O O . ILE A 1 67 ? -0.596 6.668 -8.147 1.00 87.31 67 ILE A O 1
ATOM 549 N N . GLY A 1 68 ? -0.003 5.266 -9.788 1.00 91.38 68 GLY A N 1
ATOM 550 C CA . GLY A 1 68 ? -1.084 4.313 -9.523 1.00 91.38 68 GLY A CA 1
ATOM 551 C C . GLY A 1 68 ? -1.030 3.723 -8.110 1.00 91.38 68 GLY A C 1
ATOM 552 O O . GLY A 1 68 ? -2.062 3.600 -7.454 1.00 91.38 68 GLY A O 1
ATOM 553 N N . SER A 1 69 ? 0.163 3.399 -7.608 1.00 90.75 69 SER A N 1
ATOM 554 C CA . SER A 1 69 ? 0.349 2.947 -6.226 1.00 90.75 69 SER A CA 1
ATOM 555 C C . SER A 1 69 ? -0.064 4.021 -5.221 1.00 90.75 69 SER A C 1
ATOM 557 O O . SER A 1 69 ? -0.764 3.709 -4.262 1.00 90.75 69 SER A O 1
ATOM 559 N N . ALA A 1 70 ? 0.311 5.282 -5.456 1.00 86.19 70 ALA A N 1
ATOM 560 C CA . ALA A 1 70 ? -0.089 6.398 -4.602 1.00 86.19 70 ALA A CA 1
ATOM 561 C C . ALA A 1 70 ? -1.616 6.596 -4.594 1.00 86.19 70 ALA A C 1
ATOM 563 O O . ALA A 1 70 ? -2.207 6.723 -3.524 1.00 86.19 70 ALA A O 1
ATOM 564 N N . GLU A 1 71 ? -2.265 6.534 -5.763 1.00 87.12 71 GLU A N 1
ATOM 565 C CA . GLU A 1 71 ? -3.731 6.587 -5.881 1.00 87.12 71 GLU A CA 1
ATOM 566 C C . GLU A 1 71 ? -4.402 5.449 -5.095 1.00 87.12 71 GLU A C 1
ATOM 568 O O . GLU A 1 71 ? -5.372 5.676 -4.378 1.00 87.12 71 GLU A O 1
ATOM 573 N N . GLY A 1 72 ? -3.863 4.227 -5.178 1.00 87.19 72 GLY A N 1
ATOM 574 C CA . GLY A 1 72 ? -4.376 3.087 -4.418 1.00 87.19 72 GLY A CA 1
ATOM 575 C C . GLY A 1 72 ? -4.232 3.256 -2.910 1.00 87.19 72 GLY A C 1
ATOM 576 O O . GLY A 1 72 ? -5.184 3.014 -2.177 1.00 87.19 72 GLY A O 1
ATOM 577 N N . ILE A 1 73 ? -3.068 3.700 -2.438 1.00 82.88 73 ILE A N 1
ATOM 578 C CA . ILE A 1 73 ? -2.828 3.917 -1.006 1.00 82.88 73 ILE A CA 1
ATOM 579 C C . ILE A 1 73 ? -3.732 5.030 -0.461 1.00 82.88 73 ILE A C 1
ATOM 581 O O . ILE A 1 73 ? -4.236 4.903 0.652 1.00 82.88 73 ILE A O 1
ATOM 585 N N . ALA A 1 74 ? -3.988 6.086 -1.236 1.00 81.81 74 ALA A N 1
ATOM 586 C CA . ALA A 1 74 ? -4.894 7.160 -0.829 1.00 81.81 74 ALA A CA 1
ATOM 587 C C . ALA A 1 74 ? -6.329 6.658 -0.568 1.00 81.81 74 ALA A C 1
ATOM 589 O O . ALA A 1 74 ? -6.985 7.132 0.358 1.00 81.81 74 ALA A O 1
ATOM 590 N N . GLU A 1 75 ? -6.788 5.650 -1.315 1.00 81.50 75 GLU A N 1
ATOM 591 C CA . GLU A 1 75 ? -8.104 5.021 -1.119 1.00 81.50 75 GLU A CA 1
ATOM 592 C C . GLU A 1 75 ? -8.194 4.196 0.183 1.00 81.50 75 GLU A C 1
ATOM 594 O O . GLU A 1 75 ? -9.289 3.868 0.635 1.00 81.50 75 GLU A O 1
ATOM 599 N N . LEU A 1 76 ? -7.062 3.862 0.819 1.00 79.44 76 LEU A N 1
ATOM 600 C CA . LEU A 1 76 ? -7.043 3.161 2.112 1.00 79.44 76 LEU A CA 1
ATOM 601 C C . LEU A 1 76 ? -7.299 4.085 3.308 1.00 79.44 76 LEU A C 1
ATOM 603 O O . LEU A 1 76 ? -7.554 3.592 4.409 1.00 79.44 76 LEU A O 1
ATOM 607 N N . ALA A 1 77 ? -7.217 5.406 3.127 1.00 82.06 77 ALA A N 1
ATOM 608 C CA . ALA A 1 77 ? -7.550 6.350 4.185 1.00 82.06 77 ALA A CA 1
ATOM 609 C C . ALA A 1 77 ? -9.026 6.208 4.602 1.00 82.06 77 ALA A C 1
ATOM 611 O O . ALA A 1 77 ? -9.872 5.815 3.800 1.00 82.06 77 ALA A O 1
ATOM 612 N N . ASP A 1 78 ? -9.356 6.543 5.859 1.00 80.31 78 ASP A N 1
ATOM 613 C CA . ASP A 1 78 ? -10.735 6.431 6.357 1.00 80.31 78 ASP A CA 1
ATOM 614 C C . ASP A 1 78 ? -11.698 7.202 5.426 1.00 80.31 78 ASP A C 1
ATOM 616 O O . ASP A 1 78 ? -11.555 8.4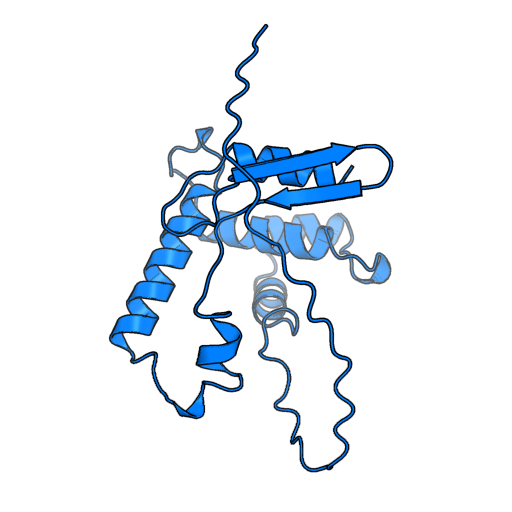24 5.284 1.00 80.31 78 ASP A O 1
ATOM 620 N N . PRO A 1 79 ? -12.706 6.533 4.824 1.00 77.38 79 PRO A N 1
ATOM 621 C CA . PRO A 1 79 ? -13.650 7.170 3.911 1.00 77.38 79 PRO A CA 1
ATOM 622 C C . PRO A 1 79 ? -14.357 8.390 4.509 1.00 77.38 79 PRO A C 1
ATOM 624 O O . PRO A 1 79 ? -14.732 9.306 3.782 1.00 77.38 79 PRO A O 1
ATOM 627 N N . LYS A 1 80 ? -14.518 8.457 5.837 1.00 81.00 80 LYS A N 1
ATOM 628 C CA . LYS A 1 80 ? -15.128 9.611 6.517 1.00 81.00 80 LYS A CA 1
ATOM 629 C C . LYS A 1 80 ? -14.301 10.888 6.391 1.00 81.00 80 LYS A C 1
ATOM 631 O O . LYS A 1 80 ? -14.858 11.977 6.530 1.00 81.00 80 LYS A O 1
ATOM 636 N N . LEU A 1 81 ? -13.000 10.773 6.129 1.00 83.94 81 LEU A N 1
ATOM 637 C CA . LEU A 1 81 ? -12.117 11.918 5.931 1.00 83.94 81 LEU A CA 1
ATOM 638 C C . LEU A 1 81 ? -12.322 12.558 4.552 1.00 83.94 81 LEU A C 1
ATOM 640 O O . LEU A 1 81 ? -11.976 13.723 4.389 1.00 83.94 81 LEU A O 1
ATOM 644 N N . ASN A 1 82 ? -12.926 11.864 3.573 1.00 81.25 82 ASN A N 1
ATOM 645 C CA . ASN A 1 82 ? -13.192 12.386 2.222 1.00 81.25 82 ASN A CA 1
ATOM 646 C C . ASN A 1 82 ? -11.956 13.052 1.575 1.00 81.25 82 ASN A C 1
ATOM 648 O O . ASN A 1 82 ? -12.053 14.147 1.016 1.00 81.25 82 ASN A O 1
ATOM 652 N N . GLY A 1 83 ? -10.776 12.444 1.729 1.00 80.56 83 GLY A N 1
ATOM 653 C CA . GLY A 1 83 ? -9.506 12.996 1.235 1.00 80.56 83 GLY A CA 1
ATOM 654 C C . GLY A 1 83 ? -8.998 14.236 1.987 1.00 80.56 83 GLY A C 1
ATOM 655 O O . GLY A 1 83 ? -8.008 14.837 1.583 1.00 80.56 83 GLY A O 1
ATOM 656 N N . LYS A 1 84 ? -9.656 14.647 3.078 1.00 86.62 84 LYS A N 1
ATOM 657 C CA . LYS A 1 84 ? -9.261 15.786 3.919 1.00 86.62 84 LYS A CA 1
ATOM 658 C C . LYS A 1 84 ? -8.424 15.310 5.098 1.00 86.62 84 LYS A C 1
ATOM 660 O O . LYS A 1 84 ? -8.873 15.322 6.242 1.00 86.62 84 LYS A O 1
ATOM 665 N N . TYR A 1 85 ? -7.206 14.887 4.810 1.00 86.38 85 TYR A N 1
ATOM 666 C CA . TYR A 1 85 ? -6.213 14.538 5.818 1.00 86.38 85 TYR A CA 1
ATOM 667 C C . TYR A 1 85 ? -4.867 15.152 5.449 1.00 86.38 85 TYR A C 1
ATOM 669 O O . TYR A 1 85 ? -4.609 15.466 4.287 1.00 86.38 85 TYR A O 1
ATOM 677 N N . ASN A 1 86 ? -4.007 15.340 6.445 1.00 89.00 86 ASN A N 1
ATOM 678 C CA . ASN A 1 86 ? -2.631 15.731 6.195 1.00 89.00 86 ASN A CA 1
ATOM 679 C C . ASN A 1 86 ? -1.834 14.481 5.791 1.00 89.00 86 ASN A C 1
ATOM 681 O O . ASN A 1 86 ? -1.780 13.505 6.538 1.00 89.00 86 ASN A O 1
ATOM 685 N N . GLU A 1 87 ? -1.245 14.501 4.597 1.00 81.50 87 GLU A N 1
ATOM 686 C CA . GLU A 1 87 ? -0.503 13.367 4.040 1.00 81.50 87 GLU A CA 1
ATOM 687 C C . GLU A 1 87 ? 0.700 12.971 4.906 1.00 81.50 87 GLU A C 1
ATOM 689 O O . GLU A 1 87 ? 0.947 11.784 5.108 1.00 81.50 87 GLU A O 1
ATOM 694 N N . GLU A 1 88 ? 1.402 13.941 5.497 1.00 83.81 88 GLU A N 1
ATOM 695 C CA . GLU A 1 88 ? 2.520 13.662 6.400 1.00 83.81 88 GLU A CA 1
ATOM 696 C C . GLU A 1 88 ? 2.040 12.989 7.687 1.00 83.81 88 GLU A C 1
ATOM 698 O O . GLU A 1 88 ? 2.706 12.093 8.203 1.00 83.81 88 GLU A O 1
ATOM 703 N N . GLU A 1 89 ? 0.884 13.396 8.216 1.00 87.44 89 GLU A N 1
ATOM 704 C CA . GLU A 1 89 ? 0.287 12.756 9.393 1.00 87.44 89 GLU A CA 1
ATOM 705 C C . GLU A 1 89 ? -0.175 11.337 9.073 1.00 87.44 89 GLU A C 1
ATOM 707 O O . GLU A 1 89 ? 0.116 10.420 9.838 1.00 87.44 89 GLU A O 1
ATOM 712 N N . LEU A 1 90 ? -0.819 11.133 7.918 1.00 84.06 90 LEU A N 1
ATOM 713 C CA . LEU A 1 90 ? -1.237 9.808 7.468 1.00 84.06 90 LEU A CA 1
ATOM 714 C C . LEU A 1 90 ? -0.027 8.885 7.281 1.00 84.06 90 LEU A C 1
ATOM 716 O O . LEU A 1 90 ? -0.028 7.767 7.793 1.00 84.06 90 LEU A O 1
ATOM 720 N N . LYS A 1 91 ? 1.029 9.366 6.614 1.00 81.75 91 LYS A N 1
ATOM 721 C CA . LYS A 1 91 ? 2.283 8.625 6.434 1.00 81.75 91 LYS A CA 1
ATOM 722 C C . LYS A 1 91 ? 2.872 8.228 7.789 1.00 81.75 91 LYS A C 1
ATOM 724 O O . LYS A 1 91 ? 3.178 7.056 7.992 1.00 81.75 91 LYS A O 1
ATOM 729 N N . ARG A 1 92 ? 2.961 9.161 8.747 1.00 87.25 92 ARG A N 1
ATOM 730 C CA . ARG A 1 92 ? 3.435 8.854 10.110 1.00 87.25 92 ARG A CA 1
ATOM 731 C C . ARG A 1 92 ? 2.582 7.791 10.790 1.00 87.25 92 ARG A C 1
ATOM 733 O O . ARG A 1 92 ? 3.138 6.852 11.351 1.00 87.25 92 ARG A O 1
ATOM 740 N N . VAL A 1 93 ? 1.257 7.908 10.724 1.00 87.00 93 VAL A N 1
ATOM 741 C CA . VAL A 1 93 ? 0.338 6.924 11.313 1.00 87.00 93 VAL A CA 1
ATOM 742 C C . VAL A 1 93 ? 0.570 5.537 10.716 1.00 87.00 93 VAL A C 1
ATOM 744 O O . VAL A 1 93 ? 0.646 4.569 11.470 1.00 87.00 93 VAL A O 1
ATOM 747 N N . VAL A 1 94 ? 0.738 5.425 9.395 1.00 84.31 94 VAL A N 1
ATOM 748 C CA . VAL A 1 94 ? 1.024 4.146 8.725 1.00 84.31 94 VAL A CA 1
ATOM 749 C C . VAL A 1 94 ? 2.341 3.541 9.218 1.00 84.31 94 VAL A C 1
ATOM 751 O O . VAL A 1 94 ? 2.354 2.375 9.613 1.00 84.31 94 VAL A O 1
ATOM 754 N N . PHE A 1 95 ? 3.425 4.321 9.275 1.00 84.56 95 PHE A N 1
ATOM 755 C CA . PHE A 1 95 ? 4.714 3.831 9.777 1.00 84.56 95 PHE A CA 1
ATOM 756 C C . PHE A 1 95 ? 4.638 3.394 11.240 1.00 84.56 95 PHE A C 1
ATOM 758 O O . PHE A 1 95 ? 5.059 2.289 11.574 1.00 84.56 95 PHE A O 1
ATOM 765 N N . VAL A 1 96 ? 4.047 4.212 12.114 1.00 88.19 96 VAL A N 1
ATOM 766 C CA . VAL A 1 96 ? 3.868 3.851 13.527 1.00 88.19 96 VAL A CA 1
ATOM 767 C C . VAL A 1 96 ? 3.035 2.576 13.664 1.00 88.19 96 VAL A C 1
ATOM 769 O O . VAL A 1 96 ? 3.413 1.688 14.426 1.00 88.19 96 VAL A O 1
ATOM 772 N N . SER A 1 97 ? 1.950 2.442 12.894 1.00 86.75 97 SER A N 1
ATOM 773 C CA . SER A 1 97 ? 1.103 1.242 12.899 1.00 86.75 97 SER A CA 1
ATOM 774 C C . SER A 1 97 ? 1.893 -0.004 12.517 1.00 86.75 97 SER A C 1
ATOM 776 O O . SER A 1 97 ? 1.778 -1.025 13.190 1.00 86.75 97 SER A O 1
ATOM 778 N N . LEU A 1 98 ? 2.725 0.086 11.478 1.00 83.00 98 LEU A N 1
ATOM 779 C CA . LEU A 1 98 ? 3.546 -1.023 11.005 1.00 83.00 98 LEU A CA 1
ATOM 780 C C . LEU A 1 98 ? 4.525 -1.510 12.080 1.00 83.00 98 LEU A C 1
ATOM 782 O O . LEU A 1 98 ? 4.569 -2.701 12.380 1.00 83.00 98 LEU A O 1
ATOM 786 N N . VAL A 1 99 ? 5.257 -0.590 12.709 1.00 83.19 99 VAL A N 1
ATOM 787 C CA . VAL A 1 99 ? 6.228 -0.927 13.764 1.00 83.19 99 VAL A CA 1
ATOM 788 C C . VAL A 1 99 ? 5.512 -1.485 15.003 1.00 83.19 99 VAL A C 1
ATOM 790 O O . VAL A 1 99 ? 5.998 -2.417 15.643 1.00 83.19 99 VAL A O 1
ATOM 793 N N . CYS A 1 100 ? 4.314 -0.986 15.320 1.00 86.44 100 CYS A N 1
ATOM 794 C CA . CYS A 1 100 ? 3.486 -1.541 16.395 1.00 86.44 100 CYS A CA 1
ATOM 795 C C . CYS A 1 100 ? 2.969 -2.956 16.081 1.00 86.44 100 CYS A C 1
ATOM 797 O O . CYS A 1 100 ? 2.872 -3.788 16.984 1.00 86.44 100 CYS A O 1
ATOM 799 N N . ALA A 1 101 ? 2.649 -3.236 14.814 1.00 84.44 101 ALA A N 1
ATOM 800 C CA . ALA A 1 101 ? 2.135 -4.521 14.338 1.00 84.44 101 ALA A CA 1
ATOM 801 C C . ALA A 1 101 ? 3.234 -5.563 14.057 1.00 84.44 101 ALA A C 1
ATOM 803 O O . ALA A 1 101 ? 2.934 -6.673 13.624 1.00 84.44 101 ALA A O 1
ATOM 804 N N . GLN A 1 102 ? 4.502 -5.236 14.320 1.00 77.19 102 GLN A N 1
ATOM 805 C CA . GLN A 1 102 ? 5.636 -6.126 14.087 1.00 77.19 102 GLN A CA 1
ATOM 806 C C . GLN A 1 102 ? 5.447 -7.493 14.781 1.00 77.19 102 GLN A C 1
ATOM 808 O O . GLN A 1 102 ? 5.049 -7.576 15.947 1.00 77.19 102 GLN A O 1
ATOM 813 N N . ASN A 1 103 ? 5.798 -8.585 14.09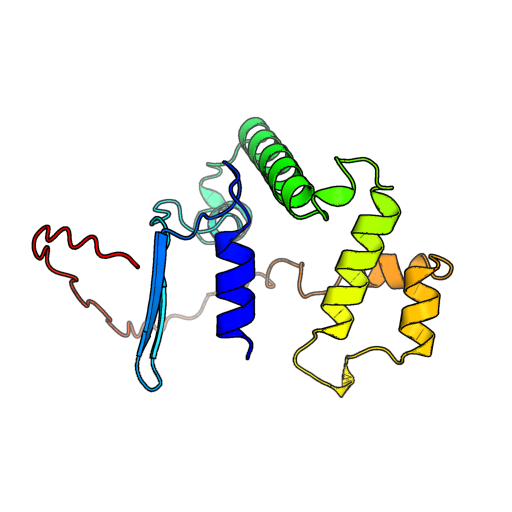5 1.00 74.38 103 ASN A N 1
ATOM 814 C CA . ASN A 1 103 ? 5.641 -9.952 14.617 1.00 74.38 103 ASN A CA 1
ATOM 815 C C . ASN A 1 103 ? 6.498 -10.237 15.866 1.00 74.38 103 ASN A C 1
ATOM 817 O O . ASN A 1 103 ? 6.099 -11.019 16.725 1.00 74.38 103 ASN A O 1
ATOM 821 N N . GLN A 1 104 ? 7.662 -9.592 15.996 1.00 76.38 104 GLN A N 1
ATOM 822 C CA . GLN A 1 104 ? 8.548 -9.748 17.154 1.00 76.38 104 GLN A CA 1
ATOM 823 C C . GLN A 1 104 ? 8.209 -8.709 18.227 1.00 76.38 104 GLN A C 1
ATOM 825 O O . GLN A 1 104 ? 8.381 -7.514 17.994 1.00 76.38 104 GLN A O 1
ATOM 830 N N . ALA A 1 105 ? 7.771 -9.162 19.407 1.00 86.38 105 ALA A N 1
ATOM 831 C CA . ALA A 1 105 ? 7.366 -8.280 20.506 1.00 86.38 105 ALA A CA 1
ATOM 832 C C . ALA A 1 105 ? 8.487 -7.327 20.961 1.00 86.38 105 ALA A C 1
ATOM 834 O O . ALA A 1 105 ? 8.216 -6.162 21.223 1.00 86.38 105 ALA A O 1
ATOM 835 N N . GLU A 1 106 ? 9.736 -7.797 20.961 1.00 85.12 106 GLU A N 1
ATOM 836 C CA . GLU A 1 106 ? 10.929 -7.033 21.371 1.00 85.12 106 GLU A CA 1
ATOM 837 C C . GLU A 1 106 ? 11.241 -5.841 20.452 1.00 85.12 106 GLU A C 1
ATOM 839 O O . GLU A 1 106 ? 11.961 -4.923 20.830 1.00 85.12 106 GLU A O 1
ATOM 844 N N . ARG A 1 107 ? 10.727 -5.858 19.216 1.00 79.69 107 ARG A N 1
ATOM 845 C CA . ARG A 1 107 ? 10.922 -4.778 18.238 1.00 79.69 107 ARG A CA 1
ATOM 846 C C . ARG A 1 107 ? 9.794 -3.749 18.264 1.00 79.69 107 ARG A C 1
ATOM 848 O O . ARG A 1 107 ? 9.859 -2.770 17.526 1.00 79.69 107 ARG A O 1
ATOM 855 N N . ARG A 1 108 ? 8.743 -3.989 19.052 1.00 86.38 108 ARG A N 1
ATOM 856 C CA . ARG A 1 108 ? 7.613 -3.067 19.156 1.00 86.38 108 ARG A CA 1
ATOM 857 C C . ARG A 1 108 ? 8.010 -1.884 20.045 1.00 86.38 108 ARG A C 1
ATOM 859 O O . ARG A 1 108 ? 8.650 -2.090 21.075 1.00 86.38 108 ARG A O 1
ATOM 866 N N . PRO A 1 109 ? 7.624 -0.656 19.680 1.00 89.12 109 PRO A N 1
ATOM 867 C CA . PRO A 1 109 ? 7.905 0.530 20.475 1.00 89.12 109 PRO A CA 1
ATOM 868 C C . PRO A 1 109 ? 7.136 0.493 21.798 1.00 89.12 109 PRO A C 1
ATOM 870 O O . PRO A 1 109 ? 6.073 -0.128 21.905 1.00 89.12 109 PRO A O 1
ATOM 873 N N . THR A 1 110 ? 7.637 1.206 22.809 1.00 92.94 110 THR A N 1
ATOM 874 C CA . THR A 1 110 ? 6.836 1.451 24.011 1.00 92.94 110 THR A CA 1
ATOM 875 C C . THR A 1 110 ? 5.693 2.413 23.686 1.00 92.94 110 THR A C 1
ATOM 877 O O . THR A 1 110 ? 5.762 3.189 22.734 1.00 92.94 110 THR A O 1
ATOM 880 N N . MET A 1 111 ? 4.638 2.430 24.505 1.00 93.00 111 MET A N 1
ATOM 881 C CA . MET A 1 111 ? 3.552 3.406 24.322 1.00 93.00 111 MET A CA 1
ATOM 882 C C . MET A 1 111 ? 4.038 4.864 24.380 1.00 93.00 111 MET A C 1
ATOM 884 O O . MET A 1 111 ? 3.416 5.726 23.765 1.00 93.00 111 MET A O 1
ATOM 888 N N . LEU A 1 112 ? 5.139 5.140 25.090 1.00 92.00 112 LEU A N 1
ATOM 889 C CA . LEU A 1 112 ? 5.768 6.460 25.107 1.00 92.00 112 LEU A CA 1
ATOM 890 C C . LEU A 1 112 ? 6.346 6.800 23.726 1.00 92.00 112 LEU A C 1
ATOM 892 O O . LEU A 1 112 ? 5.993 7.833 23.162 1.00 92.00 112 LEU A O 1
ATOM 896 N N . ASP A 1 113 ? 7.149 5.894 23.158 1.00 89.75 113 ASP A N 1
ATOM 897 C CA . ASP A 1 113 ? 7.734 6.063 21.822 1.00 89.75 113 ASP A CA 1
ATOM 898 C C . ASP A 1 113 ? 6.637 6.251 20.761 1.00 89.75 113 ASP A C 1
ATOM 900 O O . ASP A 1 113 ? 6.751 7.107 19.888 1.00 89.75 113 ASP A O 1
ATOM 904 N N . VAL A 1 114 ? 5.532 5.497 20.852 1.00 90.94 114 VAL A N 1
ATOM 905 C CA . VAL A 1 114 ? 4.379 5.636 19.942 1.00 90.94 114 VAL A CA 1
ATOM 906 C C . VAL A 1 114 ? 3.816 7.056 19.967 1.00 90.94 114 VAL A C 1
ATOM 908 O O . VAL A 1 114 ? 3.544 7.628 18.912 1.00 90.94 114 VAL A O 1
ATOM 911 N N . ILE A 1 115 ? 3.646 7.646 21.152 1.00 91.00 115 ILE A N 1
ATOM 912 C CA . ILE A 1 115 ? 3.115 9.008 21.288 1.00 91.00 115 ILE A CA 1
ATOM 913 C C . ILE A 1 115 ? 4.079 10.027 20.673 1.00 91.00 115 ILE A C 1
ATOM 915 O O . ILE A 1 115 ? 3.631 10.909 19.939 1.00 91.00 115 ILE A O 1
ATOM 919 N N . GLU A 1 116 ? 5.380 9.908 20.940 1.00 90.38 116 GLU A N 1
ATOM 920 C CA . GLU A 1 116 ? 6.403 10.803 20.378 1.00 90.38 116 GLU A CA 1
ATOM 921 C C . GLU A 1 116 ? 6.445 10.732 18.844 1.00 90.38 116 GLU A C 1
ATOM 923 O O . GLU A 1 116 ? 6.447 11.763 18.161 1.00 90.38 116 GLU A O 1
ATOM 928 N N . LEU A 1 117 ? 6.379 9.516 18.290 1.00 87.81 117 LEU A N 1
ATOM 929 C CA . LEU A 1 117 ? 6.343 9.291 16.846 1.00 87.81 117 LEU A CA 1
ATOM 930 C C . LEU A 1 117 ? 5.076 9.881 16.206 1.00 87.81 117 LEU A C 1
ATOM 932 O O . LEU A 1 117 ? 5.161 10.548 15.173 1.00 87.81 117 LEU A O 1
ATOM 936 N N . LEU A 1 118 ? 3.901 9.690 16.821 1.00 90.81 118 LEU A N 1
ATOM 937 C CA . LEU A 1 118 ? 2.635 10.227 16.304 1.00 90.81 118 LEU A CA 1
ATOM 938 C C . LEU A 1 118 ? 2.600 11.758 16.329 1.00 90.81 118 LEU A C 1
ATOM 940 O O . LEU A 1 118 ? 2.168 12.381 15.353 1.00 90.81 118 LEU A O 1
ATOM 944 N N . LYS A 1 119 ? 3.113 12.374 17.402 1.00 90.12 119 LYS A N 1
ATOM 945 C CA . LYS A 1 119 ? 3.237 13.836 17.515 1.00 90.12 119 LYS A CA 1
ATOM 946 C C . LYS A 1 119 ? 4.159 14.443 16.455 1.00 90.12 119 LYS A C 1
ATOM 948 O O . LYS A 1 119 ? 4.057 15.634 16.179 1.00 90.12 119 LYS A O 1
ATOM 953 N N . GLY A 1 120 ? 5.028 13.641 15.836 1.00 82.38 120 GLY A N 1
ATOM 954 C CA . GLY A 1 120 ? 5.982 14.111 14.833 1.00 82.38 120 GLY A CA 1
ATOM 955 C C . GLY A 1 120 ? 7.159 14.887 15.430 1.00 82.38 120 GLY A C 1
ATOM 956 O O . GLY A 1 120 ? 7.852 15.595 14.701 1.00 82.38 120 GLY A O 1
ATOM 957 N N . GLU A 1 121 ? 7.391 14.754 16.740 1.00 75.88 121 GLU A N 1
ATOM 958 C CA . GLU A 1 121 ? 8.494 15.406 17.459 1.00 75.88 121 GLU A CA 1
ATOM 959 C C . GLU A 1 121 ? 9.848 14.735 17.138 1.00 75.88 121 GLU A C 1
ATOM 961 O O . GLU A 1 121 ? 10.889 15.387 17.184 1.00 75.88 121 GLU A O 1
ATOM 966 N N . SER A 1 122 ? 9.839 13.469 16.701 1.00 69.94 122 SER A N 1
ATOM 967 C CA . SER A 1 122 ? 11.039 12.663 16.417 1.00 69.94 122 SER A CA 1
ATOM 968 C C . SER A 1 122 ? 11.225 12.383 14.918 1.00 69.94 122 SER A C 1
ATOM 970 O O . SER A 1 122 ? 11.132 11.240 14.464 1.00 69.94 122 SER A O 1
ATOM 972 N N . LYS A 1 123 ? 11.495 13.427 14.122 1.00 69.19 123 LYS A N 1
ATOM 973 C CA . LYS A 1 123 ? 11.694 13.307 12.658 1.00 69.19 123 LYS A CA 1
ATOM 974 C C . LYS A 1 123 ? 12.828 12.350 12.265 1.00 69.19 123 LYS A C 1
ATOM 976 O O . LYS A 1 123 ? 12.725 11.680 11.242 1.00 69.19 123 LYS A O 1
ATOM 981 N N . GLU A 1 124 ? 13.877 12.261 13.079 1.00 74.19 124 GLU A N 1
ATOM 982 C CA . GLU A 1 124 ? 15.029 11.377 12.848 1.00 74.19 124 GLU A CA 1
ATOM 983 C C . GLU A 1 124 ? 14.625 9.898 12.918 1.00 74.19 124 GLU A C 1
ATOM 985 O O . GLU A 1 124 ? 14.841 9.165 11.958 1.00 74.19 124 GLU A O 1
ATOM 990 N N . ARG A 1 125 ? 13.905 9.486 13.970 1.00 71.00 125 ARG A N 1
ATOM 991 C CA . ARG A 1 125 ? 13.394 8.110 14.108 1.00 71.00 125 ARG A CA 1
ATOM 992 C C . ARG A 1 125 ? 12.408 7.717 13.010 1.00 71.00 125 ARG A C 1
ATOM 994 O O . ARG A 1 125 ? 12.416 6.583 12.550 1.00 71.00 125 ARG A O 1
ATOM 1001 N N . LEU A 1 126 ? 11.568 8.646 12.557 1.00 71.69 126 LEU A N 1
ATOM 1002 C CA . LEU A 1 126 ? 10.683 8.402 11.412 1.00 71.69 126 LEU A CA 1
ATOM 1003 C C . LEU A 1 126 ? 11.461 8.233 10.104 1.00 71.69 126 LEU A C 1
ATOM 1005 O O . LEU A 1 126 ? 11.084 7.407 9.279 1.00 71.69 126 LEU A O 1
ATOM 1009 N N . SER A 1 127 ? 12.552 8.982 9.934 1.00 70.75 127 SER A N 1
ATOM 1010 C CA . SER A 1 127 ? 13.435 8.850 8.773 1.00 70.75 127 SER A CA 1
ATOM 1011 C C . SER A 1 127 ? 14.177 7.513 8.795 1.00 70.75 127 SER A C 1
ATOM 1013 O O . SER A 1 127 ? 14.326 6.878 7.759 1.00 70.75 127 SER A O 1
ATOM 1015 N N . GLU A 1 128 ? 14.611 7.042 9.963 1.00 72.50 128 GLU A N 1
ATOM 1016 C CA . GLU A 1 128 ? 15.215 5.712 10.127 1.00 72.50 128 GLU A CA 1
ATOM 1017 C C . GLU A 1 128 ? 14.230 4.588 9.779 1.00 72.50 128 GLU A C 1
ATOM 1019 O O . GLU A 1 128 ? 14.598 3.656 9.070 1.00 72.50 128 GLU A O 1
ATOM 1024 N N . LEU A 1 129 ? 12.967 4.717 10.199 1.00 66.94 129 LEU A N 1
ATOM 1025 C CA . LEU A 1 129 ? 11.896 3.767 9.881 1.00 66.94 129 LEU A CA 1
ATOM 1026 C C . LEU A 1 129 ? 11.516 3.758 8.395 1.00 66.94 129 LEU A C 1
ATOM 1028 O O . LEU A 1 129 ? 11.235 2.699 7.839 1.00 66.94 129 LEU A O 1
ATOM 1032 N N . GLU A 1 130 ? 11.529 4.918 7.735 1.00 66.62 130 GLU A N 1
ATOM 1033 C CA . GLU A 1 130 ? 11.341 5.003 6.280 1.00 66.62 130 GLU A CA 1
ATOM 1034 C C . GLU A 1 130 ? 12.465 4.284 5.512 1.00 66.62 130 GLU A C 1
ATOM 1036 O O . GLU A 1 130 ? 12.245 3.789 4.409 1.00 66.62 130 GLU A O 1
ATOM 1041 N N . ASN A 1 131 ? 13.648 4.172 6.121 1.00 66.12 131 ASN A N 1
ATOM 1042 C CA . ASN A 1 131 ? 14.824 3.514 5.557 1.00 66.12 131 ASN A CA 1
ATOM 1043 C C . ASN A 1 131 ? 15.052 2.082 6.092 1.00 66.12 131 ASN A C 1
ATOM 1045 O O . ASN A 1 131 ? 16.113 1.506 5.828 1.00 66.12 131 ASN A O 1
ATOM 1049 N N . ASP A 1 132 ? 14.105 1.515 6.850 1.00 66.12 132 ASP A N 1
ATOM 1050 C CA . ASP A 1 132 ? 14.228 0.185 7.458 1.00 66.12 132 ASP A CA 1
ATOM 1051 C C . ASP A 1 132 ? 14.377 -0.917 6.385 1.00 66.12 132 ASP A C 1
ATOM 1053 O O . ASP A 1 132 ? 13.816 -0.849 5.288 1.00 66.12 132 ASP A O 1
ATOM 1057 N N . GLU A 1 133 ? 15.153 -1.953 6.714 1.00 54.31 133 GLU A N 1
ATOM 1058 C CA . GLU A 1 133 ? 15.454 -3.128 5.883 1.00 54.31 133 GLU A CA 1
ATOM 1059 C C . GLU A 1 133 ? 14.195 -3.850 5.380 1.00 54.31 133 GLU A C 1
ATOM 1061 O O . GLU A 1 133 ? 14.251 -4.528 4.358 1.00 54.31 133 GLU A O 1
ATOM 1066 N N . LEU A 1 134 ? 13.048 -3.671 6.045 1.00 48.97 134 LEU A N 1
ATOM 1067 C CA . LEU A 1 134 ? 11.751 -4.172 5.579 1.00 48.97 134 LEU A CA 1
ATOM 1068 C C . LEU A 1 134 ? 11.362 -3.646 4.178 1.00 48.97 134 LEU A C 1
ATOM 1070 O O . LEU A 1 134 ? 10.593 -4.295 3.469 1.00 48.97 134 LEU A O 1
ATOM 1074 N N . PHE A 1 135 ? 11.895 -2.485 3.780 1.00 46.97 135 PHE A N 1
ATOM 1075 C CA . PHE A 1 135 ? 11.649 -1.832 2.489 1.00 46.97 135 PHE A CA 1
ATOM 1076 C C . PHE A 1 135 ? 12.883 -1.768 1.586 1.00 46.97 135 PHE A C 1
ATOM 1078 O O . PHE A 1 135 ? 12.789 -1.295 0.449 1.00 46.97 135 PHE A O 1
ATOM 1085 N N . LYS A 1 136 ? 14.043 -2.242 2.055 1.00 44.28 136 LYS A N 1
ATOM 1086 C CA . LYS A 1 136 ? 15.221 -2.357 1.197 1.00 44.28 136 LYS A CA 1
ATOM 1087 C C . LYS A 1 136 ? 15.077 -3.582 0.296 1.00 44.28 136 LYS A C 1
ATOM 1089 O O . LYS A 1 136 ? 14.597 -4.623 0.748 1.00 44.28 136 LYS A O 1
ATOM 1094 N N . PRO A 1 137 ? 15.489 -3.492 -0.983 1.00 44.44 137 PRO A N 1
ATOM 1095 C CA . PRO A 1 137 ? 15.592 -4.684 -1.808 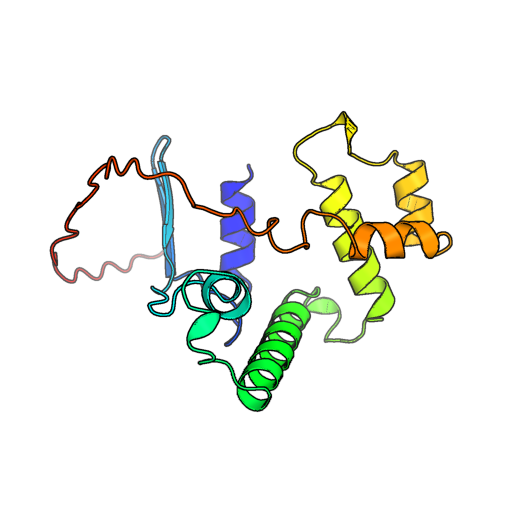1.00 44.44 137 PRO A CA 1
ATOM 1096 C C . PRO A 1 137 ? 16.510 -5.682 -1.087 1.00 44.44 137 PRO A C 1
ATOM 1098 O O . PRO A 1 137 ? 17.531 -5.250 -0.537 1.00 44.44 137 PRO A O 1
ATOM 1101 N N . PRO A 1 138 ? 16.168 -6.986 -1.058 1.00 45.22 138 PRO A N 1
ATOM 1102 C CA . PRO A 1 138 ? 17.062 -7.983 -0.491 1.00 45.22 138 PRO A CA 1
ATOM 1103 C C . PRO A 1 138 ? 18.448 -7.808 -1.123 1.00 45.22 138 PRO A C 1
ATOM 1105 O O . PRO A 1 138 ? 18.526 -7.534 -2.329 1.00 45.22 138 PRO A O 1
ATOM 1108 N N . PRO A 1 139 ? 19.533 -7.899 -0.329 1.00 48.03 139 PRO A N 1
ATOM 1109 C CA . PRO A 1 139 ? 20.877 -7.779 -0.868 1.00 48.03 139 PRO A CA 1
ATOM 1110 C C . PRO A 1 139 ? 21.006 -8.761 -2.029 1.00 48.03 139 PRO A C 1
ATOM 1112 O O . PRO A 1 139 ? 20.550 -9.901 -1.921 1.00 48.03 139 PRO A O 1
ATOM 1115 N N . ALA A 1 140 ? 21.560 -8.291 -3.150 1.00 48.09 140 ALA A N 1
ATOM 1116 C CA . ALA A 1 140 ? 21.802 -9.123 -4.316 1.00 48.09 140 ALA A CA 1
ATOM 1117 C C . ALA A 1 140 ? 22.637 -10.328 -3.870 1.00 48.09 140 ALA A C 1
ATOM 1119 O O . ALA A 1 140 ?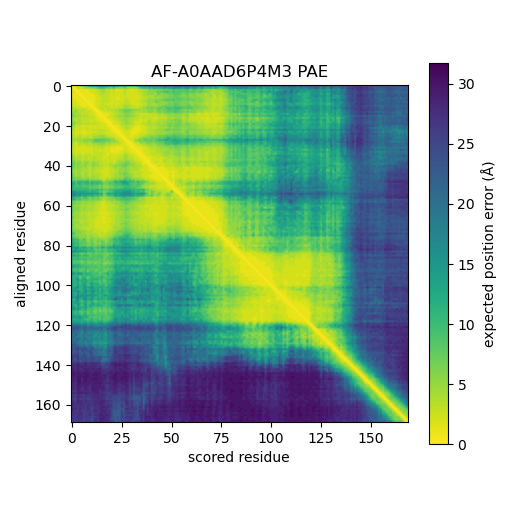 23.830 -10.213 -3.597 1.00 48.09 140 ALA A O 1
ATOM 1120 N N . VAL A 1 141 ? 21.977 -11.468 -3.711 1.00 44.53 141 VAL A N 1
ATOM 1121 C CA . VAL A 1 141 ? 22.636 -12.744 -3.492 1.00 44.53 141 VAL A CA 1
ATOM 1122 C C . VAL A 1 141 ? 23.279 -13.107 -4.819 1.00 44.53 141 VAL A C 1
ATOM 1124 O O . VAL A 1 141 ? 22.588 -13.405 -5.794 1.00 44.53 141 VAL A O 1
ATOM 1127 N N . ASP A 1 142 ? 24.606 -13.012 -4.860 1.00 40.34 142 ASP A N 1
ATOM 1128 C CA . ASP A 1 142 ? 25.432 -13.575 -5.924 1.00 40.34 142 ASP A CA 1
ATOM 1129 C C . ASP A 1 142 ? 25.206 -15.096 -5.919 1.00 40.34 142 ASP A C 1
ATOM 1131 O O . ASP A 1 142 ? 25.856 -15.848 -5.191 1.00 40.34 142 ASP A O 1
ATOM 1135 N N . TYR A 1 143 ? 24.225 -15.565 -6.692 1.00 42.47 143 TYR A N 1
ATOM 1136 C CA . TYR A 1 143 ? 24.021 -16.987 -6.952 1.00 42.47 143 TYR A CA 1
ATOM 1137 C C . TYR A 1 143 ? 25.082 -17.459 -7.940 1.00 42.47 143 TYR A C 1
ATOM 1139 O O . TYR A 1 143 ? 24.826 -17.660 -9.124 1.00 42.47 143 TYR A O 1
ATOM 1147 N N . ASN A 1 144 ? 26.293 -17.634 -7.426 1.00 44.72 144 ASN A N 1
ATOM 1148 C CA . ASN A 1 144 ? 27.338 -18.390 -8.086 1.00 44.72 144 ASN A CA 1
ATOM 1149 C C . ASN A 1 144 ? 27.701 -19.590 -7.206 1.00 44.72 144 ASN A C 1
ATOM 1151 O O . ASN A 1 144 ? 28.821 -19.709 -6.724 1.00 44.72 144 ASN A O 1
ATOM 1155 N N . ASP A 1 145 ? 26.727 -20.471 -6.975 1.00 36.34 145 ASP A N 1
ATOM 1156 C CA . ASP A 1 145 ? 27.023 -21.873 -6.703 1.00 36.34 145 ASP A CA 1
ATOM 1157 C C . ASP A 1 145 ? 25.912 -22.766 -7.258 1.00 36.34 145 ASP A C 1
ATOM 1159 O O . ASP A 1 145 ? 24.719 -22.580 -7.002 1.00 36.34 145 ASP A O 1
ATOM 1163 N N . GLY A 1 146 ? 26.325 -23.706 -8.099 1.00 49.16 146 GLY A N 1
ATOM 1164 C CA . GLY A 1 146 ? 25.447 -24.634 -8.778 1.00 49.16 146 GLY A CA 1
ATOM 1165 C C . GLY A 1 146 ? 25.038 -25.758 -7.841 1.00 49.16 146 GLY A C 1
ATOM 1166 O O . GLY A 1 146 ? 25.766 -26.730 -7.684 1.00 49.16 146 GLY A O 1
ATOM 1167 N N . SER A 1 147 ? 23.825 -25.692 -7.303 1.00 33.75 147 SER A N 1
ATOM 1168 C CA . SER A 1 147 ? 23.061 -26.902 -6.994 1.00 33.75 147 SER A CA 1
ATOM 1169 C C . SER A 1 147 ? 21.567 -26.623 -7.137 1.00 33.75 147 SER A C 1
ATOM 1171 O O . SER A 1 147 ? 20.918 -25.993 -6.310 1.00 33.75 147 SER A O 1
ATOM 1173 N N . PHE A 1 148 ? 21.027 -27.069 -8.267 1.00 33.56 148 PHE A N 1
ATOM 1174 C CA . PHE A 1 148 ? 19.599 -27.115 -8.520 1.00 33.56 148 PHE A CA 1
ATOM 1175 C C . PHE A 1 148 ? 19.066 -28.436 -7.970 1.00 33.56 148 PHE A C 1
ATOM 1177 O O . PHE A 1 148 ? 19.368 -29.503 -8.504 1.00 33.56 148 PHE A O 1
ATOM 1184 N N . VAL A 1 149 ? 18.248 -28.356 -6.928 1.00 28.64 149 VAL A N 1
ATOM 1185 C CA . VAL A 1 149 ? 17.175 -29.324 -6.701 1.00 28.64 149 VAL A CA 1
ATOM 1186 C C . VAL A 1 149 ? 15.870 -28.559 -6.858 1.00 28.64 149 VAL A C 1
ATOM 1188 O O . VAL A 1 149 ? 15.481 -27.784 -5.990 1.00 28.64 149 VAL A O 1
ATOM 1191 N N . ALA A 1 150 ? 15.234 -28.720 -8.020 1.00 33.59 150 ALA A N 1
ATOM 1192 C CA . ALA A 1 150 ? 13.833 -28.370 -8.179 1.00 33.59 150 ALA A CA 1
ATOM 1193 C C . ALA A 1 150 ? 13.005 -29.308 -7.311 1.00 33.59 150 ALA A C 1
ATOM 1195 O O . ALA A 1 150 ? 12.950 -30.509 -7.579 1.00 33.59 150 ALA A O 1
ATOM 1196 N N . GLU A 1 151 ? 12.323 -28.748 -6.322 1.00 29.53 151 GLU A N 1
ATOM 1197 C CA . GLU A 1 151 ? 11.092 -29.356 -5.845 1.00 29.53 151 GLU A CA 1
ATOM 1198 C C . GLU A 1 151 ? 9.960 -28.870 -6.748 1.00 29.53 151 GLU A C 1
ATOM 1200 O O . GLU A 1 151 ? 9.519 -27.721 -6.726 1.00 29.53 151 GLU A O 1
ATOM 1205 N N . ASP A 1 152 ? 9.595 -29.788 -7.635 1.00 34.16 152 ASP A N 1
ATOM 1206 C CA . ASP A 1 152 ? 8.395 -29.796 -8.447 1.00 34.16 152 ASP A CA 1
ATOM 1207 C C . ASP A 1 152 ? 7.161 -29.639 -7.544 1.00 34.16 152 ASP A C 1
ATOM 1209 O O . ASP A 1 152 ? 6.947 -30.386 -6.591 1.00 34.16 152 ASP A O 1
ATOM 1213 N N . SER A 1 153 ? 6.340 -28.641 -7.836 1.00 33.34 153 SER A N 1
ATOM 1214 C CA . SER A 1 153 ? 4.949 -28.595 -7.387 1.00 33.34 153 SER A CA 1
ATOM 1215 C C . SER A 1 153 ? 4.102 -28.128 -8.555 1.00 33.34 153 SER A C 1
ATOM 1217 O O . SER A 1 153 ? 3.502 -27.054 -8.569 1.00 33.34 153 SER A O 1
ATOM 1219 N N . SER A 1 154 ? 4.105 -28.961 -9.588 1.00 40.78 154 SER A N 1
ATOM 1220 C CA . SER A 1 154 ? 3.032 -29.025 -10.559 1.00 40.78 154 SER A CA 1
ATOM 1221 C C . SER A 1 154 ? 1.785 -29.636 -9.906 1.00 40.78 154 SER A C 1
ATOM 1223 O O . SER A 1 154 ? 1.575 -30.843 -9.928 1.00 40.78 154 SER A O 1
ATOM 1225 N N . GLU A 1 155 ? 0.901 -28.792 -9.369 1.00 33.62 155 GLU A N 1
ATOM 1226 C CA . GLU A 1 155 ? -0.509 -29.166 -9.228 1.00 33.62 155 GLU A CA 1
ATOM 1227 C C . GLU A 1 155 ? -1.380 -28.332 -10.170 1.00 33.62 155 GLU A C 1
ATOM 1229 O O . GLU A 1 155 ? -1.676 -27.153 -9.981 1.00 33.62 155 GLU A O 1
ATOM 1234 N N . PHE A 1 156 ? -1.748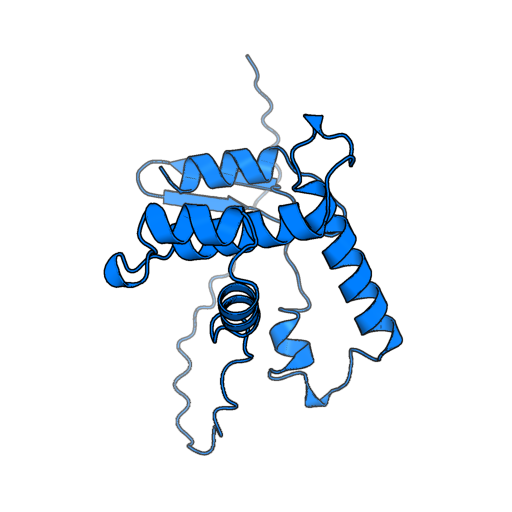 -29.013 -11.252 1.00 32.09 156 PHE A N 1
ATOM 1235 C CA . PHE A 1 156 ? -2.776 -28.672 -12.219 1.00 32.09 156 PHE A CA 1
ATOM 1236 C C . PHE A 1 156 ? -4.109 -28.404 -11.497 1.00 32.09 156 PHE A C 1
ATOM 1238 O O . PHE A 1 156 ? -4.770 -29.341 -11.049 1.00 32.09 156 PHE A O 1
ATOM 1245 N N . ILE A 1 157 ? -4.581 -27.155 -11.462 1.00 35.53 157 ILE A N 1
ATOM 1246 C CA . ILE A 1 157 ? -6.015 -26.915 -11.250 1.00 35.53 157 ILE A CA 1
ATOM 1247 C C . ILE A 1 157 ? -6.696 -27.067 -12.607 1.00 35.53 157 ILE A C 1
ATOM 1249 O O . ILE A 1 157 ? -6.686 -26.175 -13.455 1.00 35.53 157 ILE A O 1
ATOM 1253 N N . SER A 1 158 ? -7.240 -28.263 -12.811 1.00 33.06 158 SER A N 1
ATOM 1254 C CA . SER A 1 158 ? -8.112 -28.601 -13.929 1.00 33.06 158 SER A CA 1
ATOM 1255 C C . SER A 1 158 ? -9.365 -27.718 -13.938 1.00 33.06 158 SER A C 1
ATOM 1257 O O . SER A 1 158 ? -9.975 -27.434 -12.906 1.00 33.06 158 SER A O 1
ATOM 1259 N N . GLU A 1 159 ? -9.755 -27.274 -15.134 1.00 44.19 159 GLU A N 1
ATOM 1260 C CA . GLU A 1 159 ? -11.026 -26.600 -15.373 1.00 44.19 159 GLU A CA 1
ATOM 1261 C C . GLU A 1 159 ? -12.200 -27.477 -14.904 1.00 44.19 159 GLU A C 1
ATOM 1263 O O . GLU A 1 159 ? -12.412 -28.582 -15.401 1.00 44.19 159 GLU A O 1
ATOM 1268 N N . GLY A 1 160 ? -13.001 -26.954 -13.973 1.00 32.47 160 GLY A N 1
ATOM 1269 C CA . GLY A 1 160 ? -14.161 -27.640 -13.405 1.00 32.47 160 GLY A CA 1
ATOM 1270 C C . GLY A 1 160 ? -15.358 -26.710 -13.220 1.00 32.47 160 GLY A C 1
ATOM 1271 O O . GLY A 1 160 ? -15.594 -26.189 -12.141 1.00 32.47 160 GLY A O 1
ATOM 1272 N N . GLN A 1 161 ? -16.106 -26.513 -14.308 1.00 35.84 161 GLN A N 1
ATOM 1273 C CA . GLN A 1 161 ? -17.525 -26.132 -14.396 1.00 35.84 161 GLN A CA 1
ATOM 1274 C C . GLN A 1 161 ? -18.097 -25.018 -13.491 1.00 35.84 161 GLN A C 1
ATOM 1276 O O . GLN A 1 161 ? -18.396 -25.185 -12.311 1.00 35.84 161 GLN A O 1
ATOM 1281 N N . ARG A 1 162 ? -18.508 -23.938 -14.177 1.00 45.25 162 ARG A N 1
ATOM 1282 C CA . ARG A 1 162 ? -19.632 -23.046 -13.831 1.00 45.25 162 ARG A CA 1
ATOM 1283 C C . ARG A 1 162 ? -20.710 -23.741 -12.986 1.00 45.25 162 ARG A C 1
ATOM 1285 O O . ARG A 1 162 ? -21.549 -24.454 -13.538 1.00 45.25 162 ARG A O 1
ATOM 1292 N N . ARG A 1 163 ? -20.827 -23.372 -11.710 1.00 32.31 163 ARG A N 1
ATOM 1293 C CA . ARG A 1 163 ? -22.112 -23.398 -10.999 1.00 32.31 163 ARG A CA 1
ATOM 1294 C C . ARG A 1 163 ? -22.299 -22.119 -10.198 1.00 32.31 163 ARG A C 1
ATOM 1296 O O . ARG A 1 163 ? -21.704 -21.894 -9.157 1.00 32.31 163 ARG A O 1
ATOM 1303 N N . ARG A 1 164 ? -23.165 -21.266 -10.747 1.00 43.38 164 ARG A N 1
ATOM 1304 C CA . ARG A 1 164 ? -23.841 -20.194 -10.022 1.00 43.38 164 ARG A CA 1
ATOM 1305 C C . ARG A 1 164 ? -24.657 -20.835 -8.901 1.00 43.38 164 ARG A C 1
ATOM 1307 O O . ARG A 1 164 ? -25.593 -21.563 -9.216 1.00 43.38 164 ARG A O 1
ATOM 1314 N N . THR A 1 165 ? -24.410 -20.477 -7.650 1.00 33.03 165 THR A N 1
ATOM 1315 C CA . THR A 1 165 ? -25.456 -20.532 -6.624 1.00 33.03 165 THR A CA 1
ATOM 1316 C C . THR A 1 165 ? -25.453 -19.249 -5.818 1.00 33.03 165 THR A C 1
ATOM 1318 O O . THR A 1 165 ? -24.514 -18.893 -5.119 1.00 33.03 165 THR A O 1
ATOM 1321 N N . ARG A 1 166 ? -26.554 -18.542 -6.026 1.00 42.50 166 ARG A N 1
ATOM 1322 C CA . ARG A 1 166 ? -27.018 -17.328 -5.387 1.00 42.50 166 ARG A CA 1
ATOM 1323 C C . ARG A 1 166 ? -28.052 -17.779 -4.358 1.00 42.50 166 ARG A C 1
ATOM 1325 O O . ARG A 1 166 ? -29.052 -18.337 -4.784 1.00 42.50 166 ARG A O 1
ATOM 1332 N N . THR A 1 167 ? -27.828 -17.510 -3.076 1.00 37.62 167 THR A N 1
ATOM 1333 C CA . THR A 1 167 ? -28.811 -17.520 -1.966 1.00 37.62 167 THR A CA 1
ATOM 1334 C C . THR A 1 167 ? -28.052 -16.973 -0.749 1.00 37.62 167 THR A C 1
ATOM 1336 O O . THR A 1 167 ? -27.025 -17.538 -0.412 1.00 37.62 167 THR A O 1
ATOM 1339 N N . GLY A 1 168 ? -28.384 -15.870 -0.081 1.00 40.09 168 GLY A N 1
ATOM 1340 C CA . GLY A 1 168 ? -29.616 -15.095 -0.042 1.00 40.09 168 GLY A CA 1
ATOM 1341 C C . GLY A 1 168 ? -30.422 -15.427 1.212 1.00 40.09 168 GLY A C 1
ATOM 1342 O O . GLY A 1 168 ? -31.313 -16.266 1.125 1.00 40.09 168 GLY A O 1
ATOM 1343 N N . LYS A 1 169 ? -30.127 -14.757 2.331 1.00 32.72 169 LYS A N 1
ATOM 1344 C CA . LYS A 1 169 ? -31.105 -14.098 3.210 1.00 32.72 169 LYS A CA 1
ATOM 1345 C C . LYS A 1 169 ? -30.397 -13.213 4.225 1.00 32.72 169 LYS A C 1
ATOM 1347 O O . LYS A 1 169 ? -29.377 -13.678 4.770 1.00 32.72 169 LYS A O 1
#

Mean predicted aligned error: 14.25 Å

Sequence (169 aa):
MEFAVEVEILARVRHKNLLSLRGYCAEGQERLIVYDYMPNLSLLSHLHGQHSAECLLDWKRRMTIAIGSAEGIAELADPKLNGKYNEEELKRVVFVSLVCAQNQAERRPTMLDVIELLKGESKERLSELENDELFKPPPAVDYNDGSFVAEDSSEFISEGQRRRTRTGK

pLDDT: mean 75.17, std 20.1, range [28.64, 95.25]

Radius of gyration: 20.66 Å; Cα contacts (8 Å, |Δi|>4): 99; chains: 1; bounding box: 58×46×44 Å